Protein AF-A0A357V223-F1 (afdb_monomer_lite)

Foldseek 3Di:
DPPDDPPQDWDWDDLDDQWIWIDSPPATEIFLHANQLAQEDDPPLHNDGRDDDPPDPHDYDYPVGDDDGPVVRCCVVDVDHPYYHYPDDRCSRCVCVVVSVVD

Structure (mmCIF, N/CA/C/O backbone):
data_AF-A0A357V223-F1
#
_entry.id   AF-A0A357V223-F1
#
loop_
_atom_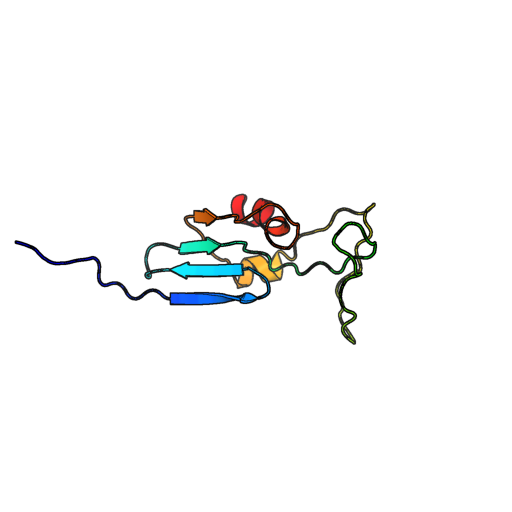site.group_PDB
_atom_site.id
_atom_site.type_symbol
_atom_site.label_atom_id
_atom_site.label_alt_id
_atom_site.label_comp_id
_atom_site.label_asym_id
_atom_site.label_entity_id
_atom_site.label_seq_id
_atom_site.pdbx_PDB_ins_code
_atom_site.Cartn_x
_atom_site.Cartn_y
_atom_site.Cartn_z
_atom_site.occupancy
_atom_site.B_iso_or_equiv
_atom_site.auth_seq_id
_atom_site.auth_comp_id
_atom_site.auth_asym_id
_atom_site.auth_atom_id
_atom_site.pdbx_PDB_model_num
ATOM 1 N N . MET A 1 1 ? -20.751 12.622 37.095 1.00 45.31 1 MET A N 1
ATOM 2 C CA . MET A 1 1 ? -19.805 12.914 36.000 1.00 45.31 1 MET A CA 1
ATOM 3 C C . MET A 1 1 ? -19.121 11.614 35.607 1.00 45.31 1 MET A C 1
ATOM 5 O O . MET A 1 1 ? -18.259 11.147 36.336 1.00 45.31 1 MET A O 1
ATOM 9 N N . THR A 1 2 ? -19.561 10.969 34.529 1.00 48.94 2 THR A N 1
ATOM 10 C CA . THR A 1 2 ? -18.971 9.720 34.018 1.00 48.94 2 THR A CA 1
ATOM 11 C C . THR A 1 2 ? -17.757 10.059 33.157 1.00 48.94 2 THR A C 1
ATOM 13 O O . THR A 1 2 ? -17.835 10.111 31.934 1.00 48.94 2 THR A O 1
ATOM 16 N N . GLY A 1 3 ? -16.638 10.368 33.813 1.00 50.72 3 GLY A N 1
ATOM 17 C CA . GLY A 1 3 ? -15.339 10.541 33.167 1.00 50.72 3 GLY A CA 1
ATOM 18 C C . GLY A 1 3 ? -14.755 9.186 32.779 1.00 50.72 3 GLY A C 1
ATOM 19 O O . GLY A 1 3 ? -13.866 8.686 33.453 1.00 50.72 3 GLY A O 1
ATOM 20 N N . GLY A 1 4 ? -15.295 8.570 31.732 1.00 53.38 4 GLY A N 1
ATOM 21 C CA . GLY A 1 4 ? -14.761 7.350 31.133 1.00 53.38 4 GLY A CA 1
ATOM 22 C C . GLY A 1 4 ? -14.446 7.620 29.673 1.00 53.38 4 GLY A C 1
ATOM 23 O O . GLY A 1 4 ? -15.206 7.217 28.800 1.00 53.38 4 GLY A O 1
ATOM 24 N N . GLY A 1 5 ? -13.375 8.373 29.406 1.00 62.44 5 GLY A N 1
ATOM 25 C CA . GLY A 1 5 ? -12.855 8.498 28.045 1.00 62.44 5 GLY A CA 1
ATOM 26 C C . GLY A 1 5 ? -12.525 7.110 27.493 1.00 62.44 5 GLY A C 1
ATOM 27 O O . GLY A 1 5 ? -12.122 6.227 28.249 1.00 62.44 5 GLY A O 1
ATOM 28 N N . ASN A 1 6 ? -12.729 6.905 26.193 1.00 66.56 6 ASN A N 1
ATOM 29 C CA . ASN A 1 6 ? -12.434 5.643 25.517 1.00 66.56 6 ASN A CA 1
ATOM 30 C C . ASN A 1 6 ? -10.913 5.375 25.621 1.00 66.56 6 ASN A C 1
ATOM 32 O O . ASN A 1 6 ? -10.122 5.915 24.857 1.00 66.56 6 ASN A O 1
ATOM 36 N N . MET A 1 7 ? -10.498 4.607 26.634 1.00 73.81 7 MET A N 1
ATOM 37 C CA . MET A 1 7 ? -9.101 4.369 27.053 1.00 73.81 7 MET A CA 1
ATOM 38 C C . MET A 1 7 ? -8.417 3.247 26.255 1.00 73.81 7 MET A C 1
ATOM 40 O O . MET A 1 7 ? -7.478 2.609 26.737 1.00 73.81 7 MET A O 1
ATOM 44 N N . ARG A 1 8 ? -8.916 2.935 25.059 1.00 90.00 8 ARG A N 1
ATOM 45 C CA . ARG A 1 8 ? -8.392 1.812 24.282 1.00 90.00 8 ARG A CA 1
ATOM 46 C C . ARG A 1 8 ? -6.988 2.147 23.770 1.00 90.00 8 ARG A C 1
ATOM 48 O O . ARG A 1 8 ? -6.771 3.256 23.278 1.00 90.00 8 ARG A O 1
ATOM 55 N N . PRO A 1 9 ? -6.018 1.228 23.906 1.00 93.94 9 PRO A N 1
ATOM 56 C CA . PRO A 1 9 ? -4.653 1.486 23.481 1.00 93.94 9 PRO A CA 1
ATOM 57 C C . PRO A 1 9 ? -4.588 1.596 21.958 1.00 93.94 9 PRO A C 1
ATOM 59 O O . PRO A 1 9 ? -5.066 0.717 21.245 1.00 93.94 9 PRO A O 1
ATOM 62 N N . LEU A 1 10 ? -3.929 2.641 21.462 1.00 96.44 10 LEU A N 1
ATOM 63 C CA . LEU A 1 10 ? -3.636 2.759 20.040 1.00 96.44 10 LEU A CA 1
ATOM 64 C C . LEU A 1 10 ? -2.427 1.899 19.674 1.00 96.44 10 LEU A C 1
ATOM 66 O O . LEU A 1 10 ? -1.356 2.001 20.277 1.00 96.44 10 LEU A O 1
ATOM 70 N N . ARG A 1 11 ? -2.584 1.080 18.639 1.00 97.62 11 ARG A N 1
ATOM 71 C CA . ARG A 1 11 ? -1.513 0.326 18.000 1.00 97.62 11 ARG A CA 1
ATOM 72 C C . ARG A 1 11 ? -1.210 0.936 16.643 1.00 97.62 11 ARG A C 1
ATOM 74 O O . ARG A 1 11 ? -2.085 1.059 15.791 1.00 97.62 11 ARG A O 1
ATOM 81 N N . PHE A 1 12 ? 0.065 1.237 16.444 1.00 98.31 12 PHE A N 1
ATOM 82 C CA . PHE A 1 12 ? 0.605 1.724 15.185 1.00 98.31 12 PHE A CA 1
ATOM 83 C C . PHE A 1 12 ? 1.454 0.622 14.554 1.00 98.31 12 PHE A C 1
ATOM 85 O O . PHE A 1 12 ? 2.277 -0.003 15.223 1.00 98.31 12 PHE A O 1
ATOM 92 N N . THR A 1 13 ? 1.249 0.355 13.271 1.00 98.19 13 THR A N 1
ATOM 93 C CA . THR A 1 13 ? 2.102 -0.527 12.467 1.00 98.19 13 THR A CA 1
ATOM 94 C C . THR A 1 13 ? 2.600 0.260 11.271 1.00 98.19 13 THR A C 1
ATOM 96 O O . THR A 1 13 ? 1.799 0.725 10.464 1.00 98.19 13 THR A O 1
ATOM 99 N N . HIS A 1 14 ? 3.917 0.429 11.172 1.00 98.00 14 HIS A N 1
ATOM 100 C CA . HIS A 1 14 ? 4.540 1.071 10.020 1.00 98.00 14 HIS A CA 1
ATOM 101 C C . HIS A 1 14 ? 4.685 0.054 8.891 1.00 98.00 14 HIS A C 1
ATOM 103 O O . HIS A 1 14 ? 5.266 -1.012 9.088 1.00 98.00 14 HIS A O 1
ATOM 109 N N . PHE A 1 15 ? 4.170 0.382 7.709 1.00 96.88 15 PHE A N 1
ATOM 110 C CA . PHE A 1 15 ? 4.318 -0.446 6.509 1.00 96.88 15 PHE A CA 1
ATOM 111 C C . PHE A 1 15 ? 5.566 -0.082 5.688 1.00 96.88 15 PHE A C 1
ATOM 113 O O . PHE A 1 15 ? 5.864 -0.722 4.676 1.00 96.88 15 PHE A O 1
ATOM 120 N N . GLY A 1 16 ? 6.308 0.951 6.097 1.00 94.19 16 GLY A N 1
ATOM 121 C CA . GLY A 1 16 ? 7.359 1.577 5.299 1.00 94.19 16 GLY A CA 1
ATOM 122 C C . GLY A 1 16 ? 6.825 2.710 4.414 1.00 94.19 16 GLY A C 1
ATOM 123 O O . GLY A 1 16 ? 5.614 2.885 4.257 1.00 94.19 16 GLY A O 1
ATOM 124 N N . ALA A 1 17 ? 7.737 3.466 3.795 1.00 92.19 17 ALA A N 1
ATOM 125 C CA . ALA A 1 17 ? 7.417 4.740 3.138 1.00 92.19 17 ALA A CA 1
ATOM 126 C C . ALA A 1 17 ? 6.542 5.614 4.060 1.00 92.19 17 ALA A C 1
ATOM 128 O O . ALA A 1 17 ? 6.878 5.781 5.234 1.00 92.19 17 ALA A O 1
ATOM 129 N N . ALA A 1 18 ? 5.426 6.135 3.552 1.00 95.12 18 ALA A N 1
ATOM 130 C CA . ALA A 1 18 ? 4.470 6.923 4.323 1.00 95.12 18 ALA A CA 1
ATOM 131 C C . ALA A 1 18 ? 3.368 6.085 5.000 1.00 95.12 18 ALA A C 1
ATOM 133 O O . ALA A 1 18 ? 2.545 6.646 5.715 1.00 95.12 18 ALA A O 1
ATOM 134 N N . GLY A 1 19 ? 3.351 4.765 4.790 1.00 97.88 19 GLY A N 1
ATOM 135 C CA . GLY A 1 19 ? 2.218 3.913 5.132 1.00 97.88 19 GLY A CA 1
ATOM 136 C C . GLY A 1 19 ? 2.130 3.536 6.607 1.00 97.88 19 GLY A C 1
ATOM 137 O O . GLY A 1 19 ? 3.091 3.015 7.181 1.00 97.88 19 GLY A O 1
ATOM 138 N N . TRP A 1 20 ? 0.947 3.707 7.195 1.00 98.50 20 TRP A N 1
ATOM 139 C CA . TRP A 1 20 ? 0.641 3.301 8.567 1.00 98.50 20 TRP A CA 1
ATOM 140 C C . TRP A 1 20 ? -0.711 2.603 8.668 1.00 98.50 20 TRP A C 1
ATOM 142 O O . TRP A 1 20 ? -1.686 3.044 8.065 1.00 98.50 20 TRP A O 1
ATOM 152 N N . LYS A 1 21 ? -0.785 1.580 9.523 1.00 98.50 21 LYS A N 1
ATOM 153 C CA . LYS A 1 21 ? -2.038 1.135 10.142 1.00 98.50 21 LYS A CA 1
ATOM 154 C C . LYS A 1 21 ? -2.119 1.671 11.561 1.00 98.50 21 LYS A C 1
ATOM 156 O O . LYS A 1 21 ? -1.182 1.496 12.341 1.00 98.50 21 LYS A O 1
ATOM 161 N N . ILE A 1 22 ? -3.251 2.273 11.889 1.00 98.38 22 ILE A N 1
ATOM 162 C CA . ILE A 1 22 ? -3.569 2.812 13.207 1.00 98.38 22 ILE A CA 1
ATOM 163 C C . ILE A 1 22 ? -4.864 2.150 13.657 1.00 98.38 22 ILE A C 1
ATOM 165 O O . ILE A 1 22 ? -5.848 2.157 12.922 1.00 98.38 22 ILE A O 1
ATOM 169 N N . THR A 1 23 ? -4.867 1.552 14.843 1.00 97.69 23 THR A N 1
ATOM 170 C CA . THR A 1 23 ? -6.065 0.893 15.368 1.00 97.69 23 THR A CA 1
ATOM 171 C C . THR A 1 23 ? -6.152 0.978 16.880 1.00 97.69 23 THR A C 1
ATOM 173 O O . THR A 1 23 ? -5.128 0.950 17.558 1.00 97.69 23 THR A O 1
ATOM 176 N N . ASP A 1 24 ? -7.370 1.057 17.406 1.00 96.19 24 ASP A N 1
ATOM 177 C CA . ASP A 1 24 ? -7.681 0.923 18.833 1.00 96.19 24 ASP A CA 1
ATOM 178 C C . ASP A 1 24 ? -8.168 -0.497 19.210 1.00 96.19 24 ASP A C 1
ATOM 180 O O . ASP A 1 24 ? -8.556 -0.740 20.353 1.00 96.19 24 ASP A O 1
ATOM 184 N N . GLY A 1 25 ? -8.150 -1.433 18.252 1.00 94.69 25 GLY A N 1
ATOM 185 C CA . GLY A 1 25 ? -8.694 -2.787 18.370 1.00 94.69 25 GLY A CA 1
ATOM 186 C C . GLY A 1 25 ? -10.117 -2.966 17.825 1.00 94.69 25 GLY A C 1
ATOM 187 O O . GLY A 1 25 ? -10.528 -4.109 17.659 1.00 94.69 25 GLY A O 1
ATOM 188 N N . GLU A 1 26 ? -10.844 -1.885 17.527 1.00 95.12 26 GLU A N 1
ATOM 189 C CA . GLU A 1 26 ? -12.171 -1.929 16.887 1.00 95.12 26 GLU A CA 1
ATOM 190 C C . GLU A 1 26 ? -12.173 -1.201 15.540 1.00 95.12 26 GLU A C 1
ATOM 192 O O . GLU A 1 26 ? -12.733 -1.709 14.582 1.00 95.12 26 GLU A O 1
ATOM 197 N N . THR A 1 27 ? -11.536 -0.031 15.457 1.00 96.81 27 THR A N 1
ATOM 198 C CA . THR A 1 27 ? -11.411 0.746 14.218 1.00 96.81 27 THR A CA 1
ATOM 199 C C . THR A 1 27 ? -10.022 0.577 13.621 1.00 96.81 27 THR A C 1
ATOM 201 O O . THR A 1 27 ? -9.017 0.651 14.333 1.00 96.81 27 THR A O 1
ATOM 204 N N . VAL A 1 28 ? -9.943 0.412 12.306 1.00 98.12 28 VAL A N 1
ATOM 205 C CA . VAL A 1 28 ? -8.709 0.332 11.530 1.00 98.12 28 VAL A CA 1
ATOM 206 C C . VAL A 1 28 ? -8.647 1.484 10.533 1.00 98.12 28 VAL A C 1
ATOM 208 O O . VAL A 1 28 ? -9.405 1.559 9.569 1.00 98.12 28 VAL A O 1
ATOM 211 N N . ILE A 1 29 ? -7.683 2.376 10.749 1.00 98.56 29 ILE A N 1
ATOM 212 C CA . ILE A 1 29 ? -7.355 3.477 9.844 1.00 98.56 29 ILE A CA 1
ATOM 213 C C . ILE A 1 29 ? -6.060 3.134 9.121 1.00 98.56 29 ILE A C 1
ATOM 215 O O . ILE A 1 29 ? -5.046 2.833 9.759 1.00 98.56 29 ILE A O 1
ATOM 219 N N . LEU A 1 30 ? -6.070 3.243 7.797 1.00 98.69 30 LEU A N 1
ATOM 220 C CA . LEU A 1 30 ? -4.858 3.205 6.992 1.00 98.69 30 LEU A CA 1
ATOM 221 C C . LEU A 1 30 ? -4.521 4.603 6.487 1.00 98.69 30 LEU A C 1
ATOM 223 O O . LEU A 1 30 ? -5.337 5.235 5.823 1.00 98.69 30 LEU A O 1
ATOM 227 N N . LEU A 1 31 ? -3.310 5.066 6.770 1.00 98.56 31 LEU A N 1
ATOM 228 C CA . LEU A 1 31 ? -2.755 6.295 6.209 1.00 98.56 31 LEU A CA 1
ATOM 229 C C . LEU A 1 31 ? -1.741 5.927 5.129 1.00 98.56 31 LEU A C 1
ATOM 231 O O . LEU A 1 31 ? -0.812 5.177 5.419 1.00 98.56 31 LEU A O 1
ATOM 235 N N . ASP A 1 32 ? -1.919 6.454 3.916 1.00 98.38 32 ASP A N 1
ATOM 236 C CA . ASP A 1 32 ? -1.026 6.271 2.763 1.00 98.38 32 ASP A CA 1
ATOM 237 C C . ASP A 1 32 ? -0.549 4.813 2.551 1.00 98.38 32 ASP A C 1
ATOM 239 O O . ASP A 1 32 ? 0.663 4.561 2.515 1.00 98.38 32 ASP A O 1
ATOM 243 N N . PRO A 1 33 ? -1.455 3.816 2.459 1.00 97.62 33 PRO A N 1
ATOM 244 C CA . PRO A 1 33 ? -1.088 2.400 2.498 1.00 97.62 33 PRO A CA 1
ATOM 245 C C . PRO A 1 33 ? -0.460 1.907 1.184 1.00 97.62 33 PRO A C 1
ATOM 247 O O . PRO A 1 33 ? -1.056 1.126 0.453 1.00 97.62 33 PRO A O 1
ATOM 250 N N . TYR A 1 34 ? 0.769 2.334 0.896 1.00 96.75 34 TYR A N 1
ATOM 251 C CA . TYR A 1 34 ? 1.552 1.896 -0.259 1.00 96.75 34 TYR A CA 1
ATOM 252 C C . TYR A 1 34 ? 2.513 0.759 0.113 1.00 96.75 34 TYR A C 1
ATOM 254 O O . TYR A 1 34 ? 3.528 0.987 0.785 1.00 96.75 34 TYR A O 1
ATOM 262 N N . LEU A 1 35 ? 2.215 -0.451 -0.359 1.00 96.69 35 LEU A N 1
ATOM 263 C CA . LEU A 1 35 ? 2.950 -1.692 -0.115 1.00 96.69 35 LEU A CA 1
ATOM 264 C C . LEU A 1 35 ? 3.629 -2.253 -1.374 1.00 96.69 35 LEU A C 1
ATOM 266 O O . LEU A 1 35 ? 4.675 -2.883 -1.244 1.00 96.69 35 LEU A O 1
ATOM 270 N N . SER A 1 36 ? 3.113 -1.979 -2.576 1.00 94.38 36 SER A N 1
ATOM 271 C CA . SER A 1 36 ? 3.611 -2.556 -3.839 1.00 94.38 36 SER A CA 1
ATOM 272 C C . SER A 1 36 ? 5.052 -2.178 -4.164 1.00 94.38 36 SER A C 1
ATOM 274 O O . SER A 1 36 ? 5.770 -2.925 -4.830 1.00 94.38 36 SER A O 1
ATOM 276 N N . ARG A 1 37 ? 5.503 -1.015 -3.669 1.00 92.44 37 ARG A N 1
ATOM 277 C CA . ARG A 1 37 ? 6.909 -0.575 -3.736 1.00 92.44 37 ARG A CA 1
ATOM 278 C C . ARG A 1 37 ? 7.477 -0.648 -5.165 1.00 92.44 37 ARG A C 1
ATOM 280 O O . ARG A 1 37 ? 8.648 -0.975 -5.335 1.00 92.44 37 ARG A O 1
ATOM 287 N N . VAL A 1 38 ? 6.646 -0.354 -6.164 1.00 90.25 38 VAL A N 1
ATOM 288 C CA . VAL A 1 38 ? 6.940 -0.402 -7.600 1.00 90.25 38 VAL A CA 1
ATOM 289 C C . VAL A 1 38 ? 8.337 0.131 -7.893 1.00 90.25 38 VAL A C 1
ATOM 291 O O . VAL A 1 38 ? 8.694 1.235 -7.474 1.00 90.25 38 VAL A O 1
ATOM 294 N N . ARG A 1 39 ? 9.125 -0.666 -8.618 1.00 90.12 39 ARG A N 1
ATOM 295 C CA . ARG A 1 39 ? 10.393 -0.223 -9.191 1.00 90.12 39 ARG A CA 1
ATOM 296 C C . ARG A 1 39 ? 10.070 0.532 -10.462 1.00 90.12 39 ARG A C 1
ATOM 298 O O . ARG A 1 39 ? 9.425 -0.018 -11.344 1.00 90.12 39 ARG A O 1
ATOM 305 N N . PHE A 1 40 ? 10.486 1.782 -10.548 1.00 87.75 40 PHE A N 1
ATOM 306 C CA . PHE A 1 40 ? 10.186 2.641 -11.679 1.00 87.75 40 PHE A CA 1
ATOM 307 C C . PHE A 1 40 ? 11.460 3.183 -12.311 1.00 87.75 40 PHE A C 1
ATOM 309 O O . PHE A 1 40 ? 12.461 3.403 -11.629 1.00 87.75 40 PHE A O 1
ATOM 316 N N . GLN A 1 41 ? 11.389 3.436 -13.613 1.00 84.62 41 GLN A N 1
ATOM 317 C CA . GLN A 1 41 ? 12.452 4.084 -14.370 1.00 84.62 41 GLN A CA 1
ATOM 318 C C . GLN A 1 41 ? 11.908 5.311 -15.106 1.00 84.62 41 GLN A C 1
ATOM 320 O O . GLN A 1 41 ? 10.925 5.229 -15.845 1.00 84.62 41 GLN A O 1
ATOM 325 N N . GLY A 1 42 ? 12.572 6.447 -14.928 1.00 73.06 42 GLY A N 1
ATOM 326 C CA . GLY A 1 42 ? 12.256 7.732 -15.532 1.00 73.06 42 GLY A CA 1
ATOM 327 C C . GLY A 1 42 ? 12.039 8.834 -14.492 1.00 73.06 42 GLY A C 1
ATOM 328 O O . GLY A 1 42 ? 11.355 8.652 -13.486 1.00 73.06 42 GLY A O 1
ATOM 329 N N . ARG A 1 43 ? 12.533 10.041 -14.801 1.00 68.12 43 ARG A N 1
ATOM 330 C CA . ARG A 1 43 ? 12.522 11.244 -13.937 1.00 68.12 43 ARG A CA 1
ATOM 331 C C . ARG A 1 43 ? 11.138 11.845 -13.628 1.00 68.12 43 ARG A C 1
ATOM 333 O O . ARG A 1 43 ? 11.036 13.000 -13.222 1.00 68.12 43 ARG A O 1
ATOM 340 N N . ARG A 1 44 ? 10.051 11.119 -13.896 1.00 66.12 44 ARG A N 1
ATOM 341 C CA . ARG A 1 44 ? 8.675 11.629 -13.771 1.00 66.12 44 ARG A CA 1
ATOM 342 C C . ARG A 1 44 ? 8.006 11.249 -12.446 1.00 66.12 44 ARG A C 1
ATOM 344 O O . ARG A 1 44 ? 7.096 11.955 -12.032 1.00 66.12 44 ARG A O 1
ATOM 351 N N . TYR A 1 45 ? 8.485 10.205 -11.763 1.00 62.69 45 TYR A N 1
ATOM 352 C CA . TYR A 1 45 ? 8.086 9.873 -10.383 1.00 62.69 45 TYR A CA 1
ATOM 353 C C . TYR A 1 45 ? 8.972 10.534 -9.317 1.00 62.69 45 TYR A C 1
ATOM 355 O O . TYR A 1 45 ? 8.728 10.389 -8.122 1.00 62.69 45 TYR A O 1
ATOM 363 N N . GLY A 1 46 ? 9.995 11.274 -9.742 1.00 66.38 46 GLY A N 1
ATOM 364 C CA . GLY A 1 46 ? 10.946 11.948 -8.874 1.00 66.38 46 GLY A CA 1
ATOM 365 C C . GLY A 1 46 ? 12.249 12.252 -9.614 1.00 66.38 46 GLY A C 1
ATOM 366 O O . GLY A 1 46 ? 12.398 11.894 -10.783 1.00 66.38 46 GLY A O 1
ATOM 367 N N . PRO A 1 47 ? 13.221 12.898 -8.953 1.00 75.69 47 PRO A N 1
ATOM 368 C CA . PRO A 1 47 ? 14.515 13.213 -9.561 1.00 75.69 47 PRO A CA 1
ATOM 369 C C . PRO A 1 47 ? 15.388 11.975 -9.835 1.00 75.69 47 PRO A C 1
ATOM 371 O O . PRO A 1 47 ? 16.413 12.089 -10.510 1.00 75.69 47 PRO A O 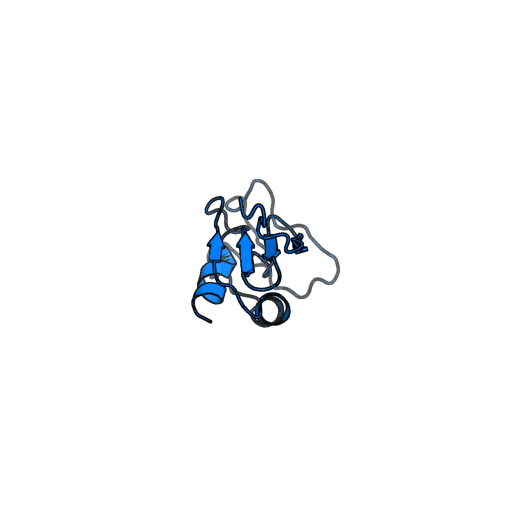1
ATOM 374 N N . HIS A 1 48 ? 14.992 10.810 -9.323 1.00 81.06 48 HIS A N 1
ATOM 375 C CA . HIS A 1 48 ? 15.754 9.568 -9.358 1.00 81.06 48 HIS A CA 1
ATOM 376 C C . HIS A 1 48 ? 14.885 8.423 -9.858 1.00 81.06 48 HIS A C 1
ATOM 378 O O . HIS A 1 48 ? 13.674 8.452 -9.657 1.00 81.06 48 HIS A O 1
ATOM 384 N N . ASP A 1 49 ? 15.518 7.427 -10.470 1.00 86.94 49 ASP A N 1
ATOM 385 C CA . ASP A 1 49 ? 14.911 6.114 -10.680 1.00 86.94 49 ASP A CA 1
ATOM 386 C C . ASP A 1 49 ? 14.746 5.396 -9.331 1.00 86.94 49 ASP A C 1
ATOM 388 O O . ASP A 1 49 ? 15.292 5.829 -8.307 1.00 86.94 49 ASP A O 1
ATOM 392 N N . ALA A 1 50 ? 13.985 4.302 -9.311 1.00 86.69 50 ALA A N 1
ATOM 393 C CA . ALA A 1 50 ? 13.902 3.471 -8.120 1.00 86.69 50 ALA A CA 1
ATOM 394 C C . ALA A 1 50 ? 15.292 2.967 -7.706 1.00 86.69 50 ALA A C 1
ATOM 396 O O . ALA A 1 50 ? 16.122 2.620 -8.544 1.00 86.69 50 ALA A O 1
ATOM 397 N N . THR A 1 51 ? 15.527 2.909 -6.394 1.00 87.06 51 THR A N 1
ATOM 398 C CA . THR A 1 51 ? 16.765 2.369 -5.829 1.00 87.06 51 THR A CA 1
ATOM 399 C C . THR A 1 51 ? 17.010 0.953 -6.339 1.00 87.06 51 THR A C 1
ATOM 401 O O . THR A 1 51 ? 16.143 0.087 -6.212 1.00 87.06 51 THR A O 1
ATOM 404 N N . GLU A 1 52 ? 18.207 0.712 -6.869 1.00 88.88 52 GLU A N 1
ATOM 405 C CA . GLU A 1 52 ? 18.633 -0.629 -7.252 1.00 88.88 52 GLU A CA 1
ATOM 406 C C . GLU A 1 52 ? 18.929 -1.458 -6.002 1.00 88.88 52 GLU A C 1
ATOM 408 O O . GLU A 1 52 ? 19.779 -1.101 -5.182 1.00 88.88 52 GLU A O 1
ATOM 413 N N . ILE A 1 53 ? 18.206 -2.566 -5.857 1.00 89.81 53 ILE A N 1
ATOM 414 C CA . ILE A 1 53 ? 18.385 -3.536 -4.779 1.00 89.81 53 ILE A CA 1
ATOM 415 C C . ILE A 1 53 ? 18.879 -4.837 -5.428 1.00 89.81 53 ILE A C 1
ATOM 417 O O . ILE A 1 53 ? 18.214 -5.330 -6.345 1.00 89.81 53 ILE A O 1
ATOM 421 N N . PRO A 1 54 ? 20.033 -5.388 -4.999 1.00 94.19 54 PRO A N 1
ATOM 422 C CA . PRO A 1 54 ? 20.517 -6.669 -5.502 1.00 94.19 54 PRO A CA 1
ATOM 423 C C . PRO A 1 54 ? 19.455 -7.761 -5.365 1.00 94.19 54 PRO A C 1
ATOM 425 O O . PRO A 1 54 ? 18.786 -7.849 -4.337 1.00 94.19 54 PRO A O 1
ATOM 428 N N . ASP A 1 55 ? 19.313 -8.572 -6.413 1.00 92.56 55 ASP A N 1
ATOM 429 C CA . ASP A 1 55 ? 18.405 -9.723 -6.469 1.00 92.56 55 ASP A CA 1
ATOM 430 C C . ASP A 1 55 ? 16.917 -9.403 -6.244 1.00 92.56 55 ASP A C 1
ATOM 432 O O . ASP A 1 55 ? 16.129 -10.286 -5.911 1.00 92.56 55 ASP A O 1
ATOM 436 N N . ASP A 1 56 ? 16.503 -8.151 -6.460 1.00 91.50 56 ASP A N 1
ATOM 437 C CA . ASP A 1 56 ? 15.097 -7.769 -6.403 1.00 91.50 56 ASP A CA 1
ATOM 438 C C . ASP A 1 56 ? 14.328 -8.315 -7.621 1.00 91.50 56 ASP A C 1
ATOM 440 O O . ASP A 1 56 ? 14.547 -7.849 -8.749 1.00 91.50 56 ASP A O 1
ATOM 444 N N . PRO A 1 57 ? 13.406 -9.279 -7.424 1.00 90.31 57 PRO A N 1
ATOM 445 C CA . PRO A 1 57 ? 12.736 -9.961 -8.524 1.00 90.31 57 PRO A CA 1
ATOM 446 C C . PRO A 1 57 ? 11.629 -9.113 -9.161 1.00 90.31 57 PRO A C 1
ATOM 448 O O . PRO A 1 57 ? 11.032 -9.528 -10.155 1.00 90.31 57 PRO A O 1
ATOM 451 N N . ARG A 1 58 ? 11.297 -7.949 -8.587 1.00 90.38 58 ARG A N 1
ATOM 452 C CA . ARG A 1 58 ? 10.183 -7.126 -9.063 1.00 90.38 58 ARG A CA 1
ATOM 453 C C . ARG A 1 58 ? 10.543 -6.484 -10.402 1.00 90.38 58 ARG A C 1
ATOM 455 O O . ARG A 1 58 ? 11.662 -5.976 -10.547 1.00 90.38 58 ARG A O 1
ATOM 462 N N . PRO A 1 59 ? 9.612 -6.457 -11.370 1.00 89.31 59 PRO A N 1
ATOM 463 C CA . PRO A 1 59 ? 9.866 -5.835 -12.658 1.00 89.31 59 PRO A CA 1
ATOM 464 C C . PRO A 1 59 ? 10.071 -4.328 -12.492 1.00 89.31 59 PRO A C 1
ATOM 466 O O . PRO A 1 59 ? 9.402 -3.678 -11.686 1.00 89.31 59 PRO A O 1
ATOM 469 N N . VAL A 1 60 ? 10.985 -3.772 -13.285 1.00 90.25 60 VAL A N 1
ATOM 470 C CA . VAL A 1 60 ? 11.101 -2.322 -13.453 1.00 90.25 60 VAL A CA 1
ATOM 471 C C . VAL A 1 60 ? 9.994 -1.869 -14.399 1.00 90.25 60 VAL A C 1
ATOM 473 O O . VAL A 1 60 ? 9.929 -2.323 -15.537 1.00 90.25 60 VAL A O 1
ATOM 476 N N . VAL A 1 61 ? 9.138 -0.973 -13.922 1.00 88.56 61 VAL A N 1
ATOM 477 C CA . VAL A 1 61 ? 8.001 -0.410 -14.651 1.00 88.56 61 VAL A CA 1
ATOM 478 C C . VAL A 1 61 ? 8.407 0.917 -15.288 1.00 88.56 61 VAL A C 1
ATOM 480 O O . VAL A 1 61 ? 8.875 1.846 -14.618 1.00 88.56 61 VAL A O 1
ATOM 483 N N . LYS A 1 62 ? 8.222 1.029 -16.603 1.00 84.38 62 LYS A N 1
ATOM 484 C CA . LYS A 1 62 ? 8.406 2.283 -17.345 1.00 84.38 62 LYS A CA 1
ATOM 485 C C . LYS A 1 62 ? 7.143 3.132 -17.287 1.00 84.38 62 LYS A C 1
ATOM 487 O O . LYS A 1 62 ? 6.048 2.637 -17.064 1.00 84.38 62 LYS A O 1
ATOM 492 N N . MET A 1 63 ? 7.262 4.422 -17.602 1.00 77.44 63 MET A N 1
ATOM 493 C CA . MET A 1 63 ? 6.102 5.335 -17.586 1.00 77.44 63 MET A CA 1
ATOM 494 C C . MET A 1 63 ? 5.004 4.963 -18.585 1.00 77.44 63 MET A C 1
ATOM 496 O O . MET A 1 63 ? 3.860 5.371 -18.421 1.00 77.44 63 MET A O 1
ATOM 500 N N . SER A 1 64 ? 5.365 4.271 -19.662 1.00 83.31 64 SER A N 1
ATOM 501 C CA . SER A 1 64 ? 4.424 3.819 -20.687 1.00 83.31 64 SER A CA 1
ATOM 502 C C . SER A 1 64 ? 3.666 2.555 -20.287 1.00 83.31 64 SER A C 1
ATOM 504 O O . SER A 1 64 ? 2.818 2.099 -21.047 1.00 83.31 64 SER A O 1
ATOM 506 N N . GLU A 1 65 ? 4.000 1.961 -19.143 1.00 85.00 65 GLU A N 1
ATOM 507 C CA . GLU A 1 65 ? 3.456 0.693 -18.681 1.00 85.00 65 GLU A CA 1
ATOM 508 C C . GLU A 1 65 ? 2.565 0.940 -17.457 1.00 85.00 65 GLU A C 1
ATOM 510 O O . GLU A 1 65 ? 2.881 1.787 -16.616 1.00 85.00 65 GLU A O 1
ATOM 515 N N . PRO A 1 66 ? 1.435 0.228 -17.332 1.00 82.06 66 PRO A N 1
ATOM 516 C CA . PRO A 1 66 ? 0.637 0.300 -16.122 1.00 82.06 66 PRO A CA 1
ATOM 517 C C . PRO A 1 66 ? 1.436 -0.281 -14.951 1.00 82.06 66 PRO A C 1
ATOM 519 O O . PRO A 1 66 ? 1.935 -1.405 -15.018 1.00 82.06 66 PRO A O 1
ATOM 522 N N . ALA A 1 67 ? 1.529 0.472 -13.859 1.00 82.56 67 ALA A N 1
ATOM 523 C CA . ALA A 1 67 ? 2.001 -0.070 -12.595 1.00 82.56 67 ALA A CA 1
ATOM 524 C C . ALA A 1 67 ? 0.895 -0.944 -11.984 1.00 82.56 67 ALA A C 1
ATOM 526 O O . ALA A 1 67 ? -0.242 -0.495 -11.838 1.00 82.56 67 ALA A O 1
ATOM 527 N N . GLY A 1 68 ? 1.222 -2.199 -11.673 1.00 87.81 68 GLY A N 1
ATOM 528 C CA . GLY A 1 68 ? 0.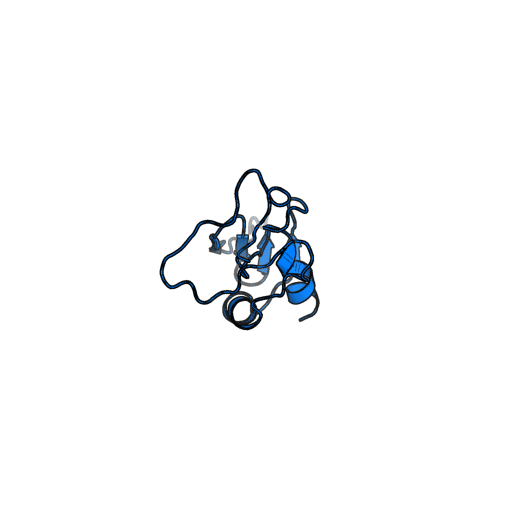315 -3.119 -10.989 1.00 87.81 68 GLY A CA 1
ATOM 529 C C . GLY A 1 68 ? 0.353 -2.971 -9.467 1.00 87.81 68 GLY A C 1
ATOM 530 O O . GLY A 1 68 ? 1.174 -2.236 -8.916 1.00 87.81 68 GLY A O 1
ATOM 531 N N . HIS A 1 69 ? -0.513 -3.732 -8.803 1.00 93.38 69 HIS A N 1
ATOM 532 C CA . HIS A 1 69 ? -0.525 -3.892 -7.352 1.00 93.38 69 HIS A CA 1
ATOM 533 C C . HIS A 1 69 ? 0.143 -5.220 -6.979 1.00 93.38 69 HIS A C 1
ATOM 535 O O . HIS A 1 69 ? -0.158 -6.249 -7.587 1.00 93.38 69 HIS A O 1
ATOM 541 N N . ASP A 1 70 ? 1.000 -5.233 -5.961 1.00 94.94 70 ASP A N 1
ATOM 542 C CA . ASP A 1 70 ? 1.424 -6.470 -5.301 1.00 94.94 70 ASP A CA 1
ATOM 543 C C . ASP A 1 70 ? 0.305 -6.927 -4.360 1.00 94.94 70 ASP A C 1
ATOM 545 O O . ASP A 1 70 ? 0.343 -6.729 -3.142 1.00 94.94 70 ASP A O 1
ATOM 549 N N . THR A 1 71 ? -0.740 -7.496 -4.957 1.00 95.94 71 THR A N 1
ATOM 550 C CA . THR A 1 71 ? -1.951 -7.911 -4.246 1.00 95.94 71 THR A CA 1
ATOM 551 C C . THR A 1 71 ? -1.645 -8.928 -3.153 1.00 95.94 71 THR A C 1
ATOM 553 O O . THR A 1 71 ? -2.211 -8.837 -2.070 1.00 95.94 71 THR A O 1
ATOM 556 N N . ALA A 1 72 ? -0.674 -9.823 -3.365 1.00 96.12 72 ALA A N 1
ATOM 557 C CA . ALA A 1 72 ? -0.261 -10.804 -2.367 1.00 96.12 72 ALA A CA 1
ATOM 558 C C . ALA A 1 72 ? 0.344 -10.147 -1.112 1.00 96.12 72 ALA A C 1
ATOM 560 O O . ALA A 1 72 ? 0.034 -10.555 0.011 1.00 96.12 72 ALA A O 1
ATOM 561 N N . THR A 1 73 ? 1.192 -9.126 -1.280 1.00 96.31 73 THR A N 1
ATOM 562 C CA . THR A 1 73 ? 1.737 -8.353 -0.153 1.00 96.31 73 THR A CA 1
ATOM 563 C C . THR A 1 73 ? 0.658 -7.489 0.499 1.00 96.31 73 THR A C 1
ATOM 565 O O . THR A 1 73 ? 0.571 -7.448 1.730 1.00 96.31 73 THR A O 1
ATOM 568 N N . ILE A 1 74 ? -0.199 -6.838 -0.294 1.00 97.50 74 ILE A N 1
ATOM 569 C CA . ILE A 1 74 ? -1.309 -6.029 0.224 1.00 97.50 74 ILE A CA 1
ATOM 570 C C . ILE A 1 74 ? -2.247 -6.893 1.071 1.00 97.50 74 ILE A C 1
ATOM 572 O O . ILE A 1 74 ? -2.485 -6.569 2.230 1.00 97.50 74 ILE A O 1
ATOM 576 N N . ASP A 1 75 ? -2.720 -8.023 0.551 1.00 97.00 75 ASP A N 1
ATOM 577 C CA . ASP A 1 75 ? -3.685 -8.888 1.233 1.00 97.00 75 ASP A CA 1
ATOM 578 C C . ASP A 1 75 ? -3.128 -9.499 2.517 1.00 97.00 75 ASP A C 1
ATOM 580 O O . ASP A 1 75 ? -3.860 -9.674 3.490 1.00 97.00 75 ASP A O 1
ATOM 584 N N . ARG A 1 76 ? -1.816 -9.751 2.560 1.00 97.00 76 ARG A N 1
ATOM 585 C CA . ARG A 1 76 ? -1.128 -10.234 3.760 1.00 97.00 76 ARG A CA 1
ATOM 586 C C . ARG A 1 76 ? -1.102 -9.204 4.891 1.00 97.00 76 ARG A C 1
ATOM 588 O O . ARG A 1 76 ? -1.202 -9.581 6.056 1.00 97.00 76 ARG A O 1
ATOM 595 N N . HIS A 1 77 ? -0.892 -7.929 4.573 1.00 96.81 77 HIS A N 1
ATOM 596 C CA . HIS A 1 77 ? -0.640 -6.885 5.575 1.00 96.81 77 HIS A CA 1
ATOM 597 C C . HIS A 1 77 ? -1.850 -5.989 5.854 1.00 96.81 77 HIS A C 1
ATOM 599 O O . HIS A 1 77 ? -1.934 -5.382 6.926 1.00 96.81 77 HIS A O 1
ATOM 605 N N . VAL A 1 78 ? -2.789 -5.938 4.912 1.00 96.44 78 VAL A N 1
ATOM 606 C CA . VAL A 1 78 ? -3.999 -5.119 4.935 1.00 96.44 78 VAL A CA 1
ATOM 607 C C . VAL A 1 78 ? -5.222 -6.027 4.748 1.00 96.44 78 VAL A C 1
ATOM 609 O O . VAL A 1 78 ? -5.823 -6.060 3.671 1.00 96.44 78 VAL A O 1
ATOM 612 N N . PRO A 1 79 ? -5.584 -6.823 5.771 1.00 93.31 79 PRO A N 1
ATOM 613 C CA . PRO A 1 79 ? -6.755 -7.691 5.693 1.00 93.31 79 PRO A CA 1
ATOM 614 C C . PRO A 1 79 ? -8.075 -6.911 5.780 1.00 93.31 79 PRO A C 1
ATOM 616 O O . PRO A 1 79 ? -9.075 -7.372 5.245 1.00 93.31 79 PRO A O 1
ATOM 619 N N . GLU A 1 80 ? -8.070 -5.738 6.418 1.00 94.56 80 GLU A N 1
ATOM 620 C CA . GLU A 1 80 ? -9.253 -4.916 6.687 1.00 94.56 80 GLU A CA 1
ATOM 621 C C . GLU A 1 80 ? -8.880 -3.428 6.791 1.00 94.56 80 GLU A C 1
ATOM 623 O O . GLU A 1 80 ? -7.722 -3.084 7.072 1.00 94.56 80 GLU A O 1
ATOM 628 N N . ALA A 1 81 ? -9.868 -2.558 6.580 1.00 97.31 81 ALA A N 1
ATOM 629 C CA . ALA A 1 81 ? -9.796 -1.125 6.836 1.00 97.31 81 ALA A CA 1
ATOM 630 C C . ALA A 1 81 ? -11.208 -0.540 6.956 1.00 97.31 81 ALA A C 1
ATOM 632 O O . ALA A 1 81 ? -12.042 -0.792 6.092 1.00 97.31 81 ALA A O 1
ATOM 633 N N . ASP A 1 82 ? -11.440 0.300 7.962 1.00 98.00 82 ASP A N 1
ATOM 634 C CA . ASP A 1 82 ? -12.657 1.118 8.049 1.00 98.00 82 ASP A CA 1
ATOM 635 C C . ASP A 1 82 ? -12.475 2.447 7.313 1.00 98.00 82 ASP A C 1
ATOM 637 O O . ASP A 1 82 ? -13.397 2.967 6.686 1.00 98.00 82 ASP A O 1
ATOM 641 N N . PHE A 1 83 ? -11.260 3.001 7.377 1.00 98.38 83 PHE A N 1
ATOM 642 C CA . PHE A 1 83 ? -10.921 4.271 6.746 1.0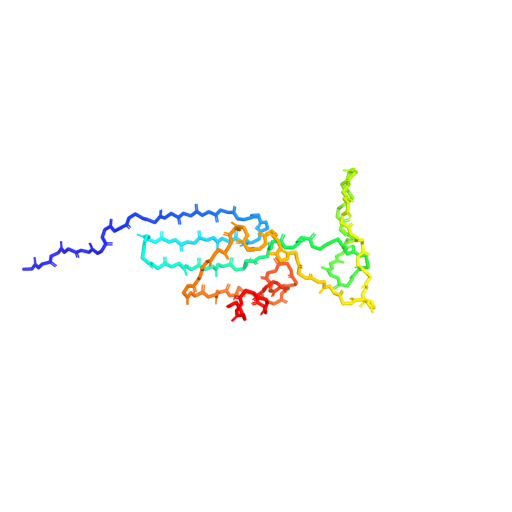0 98.38 83 PHE A CA 1
ATOM 643 C C . PHE A 1 83 ? -9.602 4.185 5.988 1.00 98.38 83 PHE A C 1
ATOM 645 O O . PHE A 1 83 ? -8.596 3.688 6.498 1.00 98.38 83 PHE A O 1
ATOM 652 N N . LEU A 1 84 ? -9.598 4.770 4.792 1.00 98.12 84 LEU A N 1
ATOM 653 C CA . LEU A 1 84 ? -8.405 5.027 3.995 1.00 98.12 84 LEU A CA 1
ATOM 654 C C . LEU A 1 84 ? -8.177 6.537 3.951 1.00 98.12 84 LEU A C 1
ATOM 656 O O . LEU A 1 84 ? -9.028 7.288 3.475 1.00 98.12 84 LEU A O 1
ATOM 660 N N . ILE A 1 85 ? -7.031 6.982 4.453 1.00 98.19 85 ILE A N 1
ATOM 661 C CA . ILE A 1 85 ? -6.628 8.385 4.467 1.00 98.19 85 ILE A CA 1
ATOM 662 C C . ILE A 1 85 ? -5.446 8.554 3.523 1.00 98.19 85 ILE A C 1
ATOM 664 O O . ILE A 1 85 ? -4.437 7.858 3.639 1.00 98.19 85 ILE A O 1
ATOM 668 N N . LEU A 1 86 ? -5.576 9.513 2.611 1.00 97.81 86 LEU A N 1
ATOM 669 C CA . LEU A 1 86 ? -4.508 9.950 1.724 1.00 97.81 86 LEU A CA 1
ATOM 670 C C . LEU A 1 86 ? -4.029 11.334 2.134 1.00 97.81 86 LEU A C 1
ATOM 672 O O . LEU A 1 86 ? -4.812 12.282 2.133 1.00 97.81 86 LEU A O 1
ATOM 676 N N . SER A 1 87 ? -2.743 11.463 2.451 1.00 97.38 87 SER A N 1
ATOM 677 C CA . SER A 1 87 ? -2.133 12.765 2.725 1.00 97.38 87 SER A CA 1
ATOM 678 C C . SER A 1 87 ? -2.028 13.611 1.453 1.00 97.38 87 SER A C 1
ATOM 680 O O . SER A 1 87 ? -2.298 14.809 1.476 1.00 97.38 87 SER A O 1
ATOM 682 N N . HIS A 1 88 ? -1.649 12.983 0.336 1.00 96.19 88 HIS A N 1
ATOM 683 C CA . HIS A 1 88 ? -1.615 13.550 -1.012 1.00 96.19 88 HIS A CA 1
ATOM 684 C C . HIS A 1 88 ? -1.501 12.426 -2.058 1.00 96.19 88 HIS A C 1
ATOM 686 O O . HIS A 1 88 ? -1.446 11.245 -1.724 1.00 96.19 88 HIS A O 1
ATOM 692 N N . SER A 1 89 ? -1.473 12.784 -3.343 1.00 92.69 89 SER A N 1
ATOM 693 C CA . SER A 1 89 ? -1.645 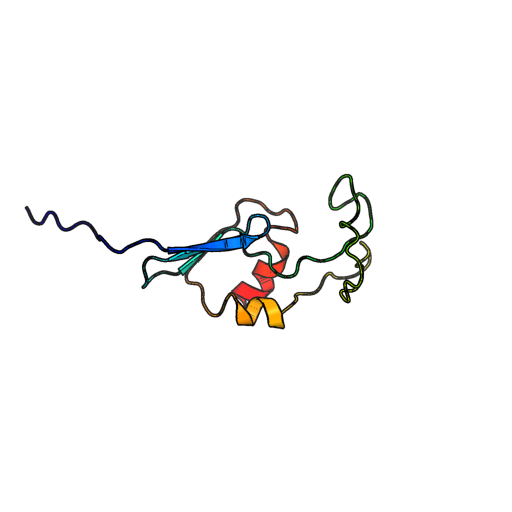11.845 -4.460 1.00 92.69 89 SER A CA 1
ATOM 694 C C . SER A 1 89 ? -0.359 11.463 -5.201 1.00 92.69 89 SER A C 1
ATOM 696 O O . SER A 1 89 ? -0.420 11.016 -6.349 1.00 92.69 89 SER A O 1
ATOM 698 N N . HIS A 1 90 ? 0.817 11.593 -4.579 1.00 91.50 90 HIS A N 1
ATOM 699 C CA . HIS A 1 90 ? 2.005 10.959 -5.151 1.00 91.50 90 HIS A CA 1
ATOM 700 C C . HIS A 1 90 ? 1.860 9.432 -5.131 1.00 91.50 90 HIS A C 1
ATOM 702 O O . HIS A 1 90 ? 1.219 8.847 -4.253 1.00 91.50 90 HIS A O 1
ATOM 708 N N . PHE A 1 91 ? 2.467 8.774 -6.119 1.00 88.69 91 PHE A N 1
ATOM 709 C CA . PHE A 1 91 ? 2.304 7.336 -6.346 1.00 88.69 91 PHE A CA 1
ATOM 710 C C . PHE A 1 91 ? 2.629 6.500 -5.099 1.00 88.69 91 PHE A C 1
ATOM 712 O O . PHE A 1 91 ? 1.899 5.573 -4.765 1.00 88.69 91 PHE A O 1
ATOM 719 N N . ASN A 1 92 ? 3.666 6.884 -4.353 1.00 90.19 92 ASN A N 1
ATOM 720 C CA . ASN A 1 92 ? 4.136 6.189 -3.160 1.00 90.19 92 ASN A CA 1
ATOM 721 C C . ASN A 1 92 ? 3.248 6.390 -1.914 1.00 90.19 92 ASN A C 1
ATOM 723 O O . ASN A 1 92 ? 3.642 5.977 -0.823 1.00 90.19 92 ASN A O 1
ATOM 727 N N . HIS A 1 93 ? 2.090 7.033 -2.080 1.00 95.75 93 HIS A N 1
ATOM 728 C CA . HIS A 1 93 ? 1.031 7.186 -1.081 1.00 95.75 93 HIS A CA 1
ATOM 729 C C . HIS A 1 93 ? -0.271 6.537 -1.561 1.00 95.75 93 HIS A C 1
ATOM 731 O O . HIS A 1 93 ? -0.934 5.833 -0.805 1.00 95.75 93 HIS A O 1
ATOM 737 N N . ALA A 1 94 ? -0.620 6.758 -2.833 1.00 94.69 94 ALA A N 1
ATOM 738 C CA . ALA A 1 94 ? -1.962 6.490 -3.343 1.00 94.69 94 ALA A CA 1
ATOM 739 C C . ALA A 1 94 ? -2.092 5.275 -4.266 1.00 94.69 94 ALA A C 1
ATOM 741 O O . ALA A 1 94 ? -3.210 4.828 -4.502 1.00 94.69 94 ALA A O 1
ATOM 742 N N . MET A 1 95 ? -0.995 4.726 -4.796 1.00 93.00 95 MET A N 1
ATOM 743 C CA . MET A 1 95 ? -1.065 3.744 -5.887 1.00 93.00 95 MET A CA 1
ATOM 744 C C . MET A 1 95 ? -1.784 2.443 -5.514 1.00 93.00 95 MET A C 1
ATOM 746 O O . MET A 1 95 ? -2.409 1.849 -6.381 1.00 93.00 95 MET A O 1
ATOM 750 N N . ASP A 1 96 ? -1.760 2.027 -4.247 1.00 96.75 96 ASP A N 1
ATOM 751 C CA . ASP A 1 96 ? -2.434 0.796 -3.805 1.00 96.75 96 ASP A CA 1
ATOM 752 C C . ASP A 1 96 ? -3.855 1.021 -3.288 1.00 96.75 96 ASP A C 1
ATOM 754 O O . ASP A 1 96 ? -4.615 0.064 -3.139 1.00 96.75 96 ASP A O 1
ATOM 758 N N . VAL A 1 97 ? -4.252 2.278 -3.067 1.00 96.75 97 VAL A N 1
ATOM 759 C CA . VAL A 1 97 ? -5.582 2.609 -2.543 1.00 96.75 97 VAL A CA 1
ATOM 760 C C . VAL A 1 97 ? -6.712 2.104 -3.441 1.00 96.75 97 VAL A C 1
ATOM 762 O O . VAL A 1 97 ? -7.656 1.552 -2.884 1.00 96.75 97 VAL A O 1
ATOM 765 N N . PRO A 1 98 ? -6.651 2.199 -4.787 1.00 95.62 98 PRO A N 1
ATOM 766 C CA . PRO A 1 98 ? -7.705 1.649 -5.635 1.00 95.62 98 PRO A CA 1
ATOM 767 C C . PRO A 1 98 ? -7.928 0.147 -5.443 1.00 95.62 98 PRO A C 1
ATOM 769 O O . PRO A 1 98 ? -9.076 -0.282 -5.437 1.00 95.62 98 PRO A O 1
ATOM 772 N N . TYR A 1 99 ? -6.868 -0.648 -5.263 1.00 96.81 99 TYR A N 1
ATOM 773 C CA . TYR A 1 99 ? -7.018 -2.076 -4.984 1.00 96.81 99 TYR A CA 1
ATOM 774 C C . TYR A 1 99 ? -7.585 -2.296 -3.582 1.00 96.81 99 TYR A C 1
ATOM 776 O O . TYR A 1 99 ? -8.594 -2.976 -3.447 1.00 96.81 99 TYR A O 1
ATOM 784 N N . ILE A 1 100 ? -6.998 -1.658 -2.560 1.00 97.44 100 ILE A N 1
ATOM 785 C CA . ILE A 1 100 ? -7.424 -1.796 -1.157 1.00 97.44 100 ILE A CA 1
ATOM 786 C C . ILE A 1 100 ? -8.899 -1.412 -0.973 1.00 97.44 100 ILE A C 1
ATOM 788 O O . ILE A 1 100 ? -9.617 -2.099 -0.257 1.00 97.44 100 ILE A O 1
ATOM 792 N N . ALA A 1 101 ? -9.355 -0.343 -1.628 1.00 96.38 101 ALA A N 1
ATOM 793 C CA . ALA A 1 101 ? -10.728 0.148 -1.532 1.00 96.38 101 ALA A CA 1
ATOM 794 C C . ALA A 1 101 ? -11.764 -0.729 -2.259 1.00 96.38 101 ALA A C 1
ATOM 796 O O . ALA A 1 101 ? -12.953 -0.574 -2.004 1.00 96.38 101 ALA A O 1
ATOM 797 N N . ASN A 1 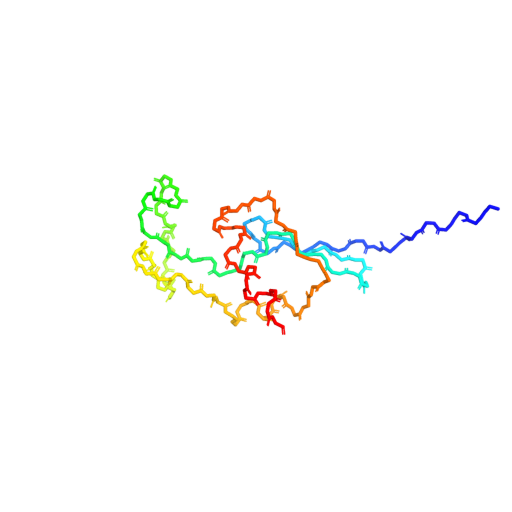102 ? -11.333 -1.596 -3.184 1.00 95.00 102 ASN A N 1
ATOM 798 C CA . ASN A 1 102 ? -12.208 -2.498 -3.946 1.00 95.00 102 ASN A CA 1
ATOM 799 C C . ASN A 1 102 ? -12.201 -3.943 -3.421 1.00 95.00 102 ASN A C 1
ATOM 801 O O . ASN A 1 102 ? -12.800 -4.813 -4.056 1.00 95.00 102 ASN A O 1
ATOM 805 N N . LYS A 1 103 ? -11.496 -4.209 -2.319 1.00 86.69 103 LYS A N 1
ATOM 806 C CA . LYS A 1 103 ? -11.549 -5.502 -1.630 1.00 86.69 103 LYS A CA 1
ATOM 807 C C . LYS A 1 103 ? -12.916 -5.723 -0.994 1.00 86.69 103 LYS A C 1
ATOM 809 O O . LYS A 1 103 ? -13.374 -6.885 -1.039 1.00 86.69 103 LYS A O 1
#

Radius of gyration: 16.6 Å; chains: 1; bounding box: 40×24×57 Å

Sequence (103 aa):
MTGGGNMRPLRFTHFGAAGWKITDGETVILLDPYLSRVRFQGRRYGPHDATEIPDDPRPVVKMSEPAGHDTATIDRHVPEADFLILSHSHFNHAMDVPYIANK

pLDDT: mean 89.61, std 11.74, range [45.31, 98.69]

Secondary structure (DSSP, 8-state):
-------PPPEEEEEETTEEEEESSS-EEEES---S--EEESTTSSSSPPPP-TT--SPEEETTS-----HHHHHHH-S--SEEE-S---HHHHTTHHHHHT-